Protein AF-V6KEQ9-F1 (afdb_monomer)

Mean predicted aligned error: 14.23 Å

Radius of gyration: 21.82 Å; Cα contacts (8 Å, |Δi|>4): 30; chains: 1; bounding box: 48×52×44 Å

Solvent-accessible surface area (backbone atoms only — not comparable to full-atom values): 6291 Å² total; per-residue (Å²): 96,85,84,53,58,82,88,54,52,83,81,55,87,80,88,76,88,72,80,71,93,66,64,77,81,72,60,61,69,89,78,45,57,76,92,44,45,66,60,50,51,52,57,58,35,89,82,17,67,66,45,59,62,57,65,66,74,69,64,78,86,73,57,66,73,40,69,69,51,34,54,53,50,28,62,75,70,70,54,81,75,74,75,87,75,82,84,79,75,80,83,134

Secondary structure (DSSP, 8-state):
-TT--GGGGGGS-----PPPSS-GGGS-GGGS-HHHHHHHHHHH-TT-HHHHHHGGG--TT--TTSHHHHHHHHHHHT----S-----PPP-

Organism: NCBI:txid1352936

pLDDT: mean 71.85, std 12.79, range [40.84, 94.31]

Structure (mmCIF, N/CA/C/O backbone):
data_AF-V6KEQ9-F1
#
_entry.id   AF-V6KEQ9-F1
#
loop_
_atom_site.group_PDB
_atom_site.id
_atom_site.type_symbol
_atom_site.label_atom_id
_atom_site.label_alt_id
_atom_site.label_comp_id
_atom_site.label_asym_id
_atom_site.label_entity_id
_atom_site.label_seq_id
_atom_site.pdbx_PDB_ins_code
_atom_site.Cartn_x
_atom_site.Cartn_y
_atom_site.Cartn_z
_atom_site.occupancy
_atom_site.B_iso_or_equiv
_atom_site.auth_seq_id
_atom_site.auth_comp_id
_atom_site.auth_asym_id
_atom_site.auth_atom_id
_atom_site.pdbx_PDB_model_num
ATOM 1 N N . MET A 1 1 ? 13.138 -7.895 -16.146 1.00 61.12 1 MET A N 1
ATOM 2 C CA . MET A 1 1 ? 13.398 -9.139 -15.370 1.00 61.12 1 MET A CA 1
ATOM 3 C C . MET A 1 1 ? 14.901 -9.333 -15.283 1.00 61.12 1 MET A C 1
ATOM 5 O O . MET A 1 1 ? 15.528 -9.490 -16.323 1.00 61.12 1 MET A O 1
ATOM 9 N N . ILE A 1 2 ? 15.444 -9.254 -14.068 1.00 61.88 2 ILE A N 1
ATOM 10 C CA . ILE A 1 2 ? 16.884 -9.130 -13.779 1.00 61.88 2 ILE A CA 1
ATOM 11 C C . ILE A 1 2 ? 17.669 -10.264 -14.449 1.00 61.88 2 ILE A C 1
ATOM 13 O O . ILE A 1 2 ? 17.369 -11.435 -14.210 1.00 61.88 2 ILE A O 1
ATOM 17 N N . GLY A 1 3 ? 18.608 -9.886 -15.318 1.00 64.44 3 GLY A N 1
ATOM 18 C CA . GLY A 1 3 ? 19.567 -10.737 -16.022 1.00 64.44 3 GLY A CA 1
ATOM 19 C C . GLY A 1 3 ? 19.072 -12.003 -16.731 1.00 64.44 3 GLY A C 1
ATOM 20 O O . GLY A 1 3 ? 19.862 -12.920 -16.946 1.00 64.44 3 GLY A O 1
ATOM 21 N N . LEU A 1 4 ? 17.796 -12.075 -17.131 1.00 71.12 4 LEU A N 1
ATOM 22 C CA . LEU A 1 4 ? 17.317 -13.134 -18.028 1.00 71.12 4 LEU A CA 1
ATOM 23 C C . LEU A 1 4 ? 17.384 -12.703 -19.504 1.00 71.12 4 LEU A C 1
ATOM 25 O O . LEU A 1 4 ? 16.964 -11.579 -19.828 1.00 71.12 4 LEU A O 1
ATOM 29 N N . PRO A 1 5 ? 17.806 -13.612 -20.410 1.00 77.75 5 PRO A N 1
ATOM 30 C CA . PRO A 1 5 ? 17.637 -13.449 -21.850 1.00 77.75 5 PRO A CA 1
ATOM 31 C C . PRO A 1 5 ? 16.187 -13.117 -22.215 1.00 77.75 5 PRO A C 1
ATOM 33 O O . PRO A 1 5 ? 15.247 -13.547 -21.543 1.00 77.75 5 PRO A O 1
ATOM 36 N N . ALA A 1 6 ? 15.991 -12.322 -23.271 1.00 77.06 6 ALA A N 1
ATOM 37 C CA . ALA A 1 6 ? 14.675 -11.797 -23.645 1.00 77.06 6 ALA A CA 1
ATOM 38 C C . ALA A 1 6 ? 13.630 -12.901 -23.892 1.00 77.06 6 ALA A C 1
ATOM 40 O O . ALA A 1 6 ? 12.464 -12.726 -23.549 1.00 77.06 6 ALA A O 1
ATOM 41 N N . ASP A 1 7 ? 14.061 -14.037 -24.431 1.00 81.19 7 ASP A N 1
ATOM 42 C CA . ASP A 1 7 ? 13.272 -15.237 -24.715 1.00 81.19 7 ASP A CA 1
ATOM 43 C C . ASP A 1 7 ? 12.927 -16.066 -23.467 1.00 81.19 7 ASP A C 1
ATOM 45 O O . ASP A 1 7 ? 11.999 -16.873 -23.493 1.00 81.19 7 ASP A O 1
ATOM 49 N N . GLU A 1 8 ? 13.609 -15.834 -22.347 1.00 80.44 8 GLU A N 1
ATOM 50 C CA . GLU A 1 8 ? 13.328 -16.502 -21.074 1.00 80.44 8 GLU A CA 1
ATOM 51 C C . GLU A 1 8 ? 12.429 -15.682 -20.141 1.00 80.44 8 GLU A C 1
ATOM 53 O O . GLU A 1 8 ? 11.955 -16.194 -19.122 1.00 80.44 8 GLU A O 1
ATOM 58 N N . ARG A 1 9 ? 12.136 -14.423 -20.492 1.00 75.50 9 ARG A N 1
ATOM 59 C CA . ARG A 1 9 ? 11.334 -13.505 -19.665 1.00 75.50 9 ARG A CA 1
ATOM 60 C C . ARG A 1 9 ? 9.887 -13.958 -19.462 1.00 75.50 9 ARG A C 1
ATOM 62 O O . ARG A 1 9 ? 9.290 -13.595 -18.456 1.00 75.50 9 ARG A O 1
ATOM 69 N N . ASP A 1 10 ? 9.337 -14.786 -20.346 1.00 78.81 10 ASP A N 1
ATOM 70 C CA . ASP A 1 10 ? 7.973 -15.317 -20.199 1.00 78.81 10 ASP A CA 1
ATOM 71 C C . ASP A 1 10 ? 7.868 -16.424 -19.132 1.00 78.81 10 ASP A C 1
ATOM 73 O O . ASP A 1 10 ? 6.773 -16.795 -18.710 1.00 78.81 10 ASP A O 1
ATOM 77 N N . ARG A 1 11 ? 9.002 -16.961 -18.654 1.00 79.94 11 ARG A N 1
ATOM 78 C CA . ARG A 1 11 ? 9.042 -18.044 -17.652 1.00 79.94 11 ARG A CA 1
ATOM 79 C C . ARG A 1 11 ? 8.778 -17.562 -16.222 1.00 79.94 11 ARG A C 1
ATOM 81 O O . ARG A 1 11 ? 8.740 -18.374 -15.299 1.00 79.94 11 ARG A O 1
ATOM 88 N 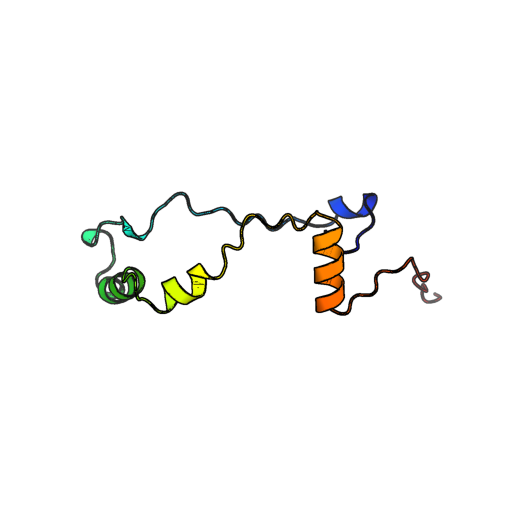N . VAL A 1 12 ? 8.644 -16.256 -16.024 1.00 72.69 12 VAL A N 1
ATOM 89 C CA . VAL A 1 12 ? 8.695 -15.595 -14.721 1.00 72.69 12 VAL A CA 1
ATOM 90 C C . VAL A 1 12 ? 7.533 -14.620 -14.578 1.00 72.69 12 VAL A C 1
ATOM 92 O O . VAL A 1 12 ? 7.288 -13.761 -15.421 1.00 72.69 12 VAL A O 1
ATOM 95 N N . SER A 1 13 ? 6.783 -14.767 -13.490 1.00 72.75 13 SER A N 1
ATOM 96 C CA . SER A 1 13 ? 5.628 -13.915 -13.217 1.00 72.75 13 SER A CA 1
ATOM 97 C C . SER A 1 13 ? 6.069 -12.574 -12.641 1.00 72.75 13 SER A C 1
ATOM 99 O O . SER A 1 13 ? 6.830 -12.517 -11.675 1.00 72.75 13 SER A O 1
ATOM 101 N N . ARG A 1 14 ? 5.532 -11.483 -13.190 1.00 71.31 14 ARG A N 1
ATOM 102 C CA . ARG A 1 14 ? 5.760 -10.129 -12.677 1.00 71.31 14 ARG A CA 1
ATOM 103 C C . ARG A 1 14 ? 4.938 -9.881 -11.412 1.00 71.31 14 ARG A C 1
ATOM 105 O O . ARG A 1 14 ? 3.717 -10.031 -11.428 1.00 71.31 14 ARG A O 1
ATOM 112 N N . MET A 1 15 ? 5.588 -9.414 -10.348 1.00 66.44 15 MET A N 1
ATOM 113 C CA . MET A 1 15 ? 4.887 -8.869 -9.186 1.00 66.44 15 MET A CA 1
ATOM 114 C C . MET A 1 15 ? 4.360 -7.472 -9.536 1.00 66.44 15 MET A C 1
ATOM 116 O O . MET A 1 15 ? 5.134 -6.534 -9.705 1.00 66.44 15 MET A O 1
ATOM 120 N N . VAL A 1 16 ? 3.042 -7.340 -9.685 1.00 68.12 16 VAL A N 1
ATOM 121 C CA . VAL A 1 16 ? 2.378 -6.051 -9.922 1.00 68.12 16 VAL A CA 1
ATOM 122 C C . VAL A 1 16 ? 1.839 -5.549 -8.590 1.00 68.12 16 VAL A C 1
ATOM 124 O O . VAL A 1 16 ? 0.900 -6.126 -8.045 1.00 68.12 16 VAL A O 1
ATOM 127 N N . TYR A 1 17 ? 2.432 -4.480 -8.060 1.00 60.16 17 TYR A N 1
ATOM 128 C CA . TYR A 1 17 ? 1.920 -3.819 -6.863 1.00 60.16 17 TYR A CA 1
ATOM 129 C C . TYR A 1 17 ? 0.757 -2.910 -7.272 1.00 60.16 17 TYR A C 1
ATOM 131 O O . TYR A 1 17 ? 0.964 -1.827 -7.817 1.00 60.16 17 TYR A O 1
ATOM 139 N N . GLN A 1 18 ? -0.480 -3.368 -7.078 1.00 59.84 18 GLN A N 1
ATOM 140 C CA . GLN A 1 18 ? -1.641 -2.505 -7.267 1.00 59.84 18 GLN A CA 1
ATOM 141 C C . GLN A 1 18 ? -1.899 -1.721 -5.989 1.00 59.84 18 GLN A C 1
ATOM 143 O O . GLN A 1 18 ? -2.000 -2.293 -4.901 1.00 59.84 18 GLN A O 1
ATOM 148 N N . ARG A 1 19 ? -2.015 -0.398 -6.126 1.00 61.84 19 ARG A N 1
ATOM 149 C CA . ARG A 1 19 ? -2.532 0.431 -5.043 1.00 61.84 19 ARG A CA 1
ATOM 150 C C . ARG A 1 19 ? -3.961 -0.040 -4.746 1.00 61.84 19 ARG A C 1
ATOM 152 O O . ARG A 1 19 ? -4.738 -0.158 -5.691 1.00 61.84 19 ARG A O 1
ATOM 159 N N . PRO A 1 20 ? -4.316 -0.318 -3.481 1.00 63.50 20 PRO A N 1
ATOM 160 C CA . PRO A 1 20 ? -5.694 -0.632 -3.139 1.00 63.50 20 PRO A CA 1
ATOM 161 C C . PRO A 1 20 ? -6.606 0.516 -3.584 1.00 63.50 20 PRO A C 1
ATOM 163 O O . PRO A 1 20 ? -6.340 1.668 -3.243 1.00 63.50 20 PRO A O 1
ATOM 166 N N . ASP A 1 21 ? -7.687 0.202 -4.301 1.00 69.75 21 ASP A N 1
ATOM 167 C CA . ASP A 1 21 ? -8.714 1.192 -4.677 1.00 69.75 21 ASP A CA 1
ATOM 168 C C . ASP A 1 21 ? -9.428 1.784 -3.451 1.00 69.75 21 ASP A C 1
ATOM 170 O O . ASP A 1 21 ? -10.067 2.833 -3.522 1.00 69.75 21 ASP A O 1
ATOM 174 N N . VAL A 1 22 ? -9.336 1.096 -2.311 1.00 67.31 22 VAL A N 1
ATOM 175 C CA . VAL A 1 22 ? -9.978 1.485 -1.060 1.00 67.31 22 VAL A CA 1
ATOM 176 C C . VAL A 1 22 ? -9.007 2.285 -0.203 1.00 67.31 22 V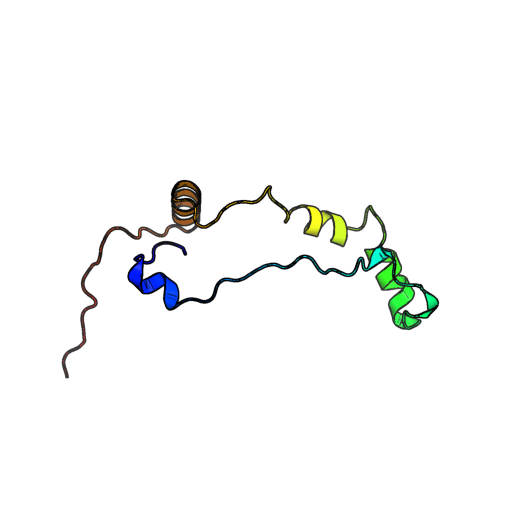AL A C 1
ATOM 178 O O . VAL A 1 22 ? -7.990 1.766 0.262 1.00 67.31 22 VAL A O 1
ATOM 181 N N . ASP A 1 23 ? -9.375 3.531 0.085 1.00 73.69 23 ASP A N 1
ATOM 182 C CA . ASP A 1 23 ? -8.735 4.313 1.134 1.00 73.69 23 ASP A CA 1
ATOM 183 C C . ASP A 1 23 ? -9.211 3.823 2.511 1.00 73.69 23 ASP A C 1
ATOM 185 O O . ASP A 1 23 ? -10.309 4.119 2.985 1.00 73.69 23 ASP A O 1
ATOM 189 N N . LEU A 1 24 ? -8.368 3.041 3.185 1.00 70.19 24 LEU A N 1
ATOM 190 C CA . LEU A 1 24 ? -8.681 2.490 4.505 1.00 70.19 24 LEU A CA 1
ATOM 191 C C . LEU A 1 24 ? -8.810 3.573 5.593 1.00 70.19 24 LEU A C 1
ATOM 193 O O . LEU A 1 24 ? -9.357 3.308 6.673 1.00 70.19 24 LEU A O 1
ATOM 197 N N . THR A 1 25 ? -8.369 4.806 5.322 1.00 73.12 25 THR A N 1
ATOM 198 C CA . THR A 1 25 ? -8.570 5.941 6.231 1.00 73.12 25 THR A CA 1
ATOM 199 C C . THR A 1 25 ? -10.019 6.435 6.241 1.00 73.12 25 THR A C 1
ATOM 201 O O . THR A 1 25 ? -10.446 7.011 7.240 1.00 73.12 25 THR A O 1
ATOM 204 N N . THR A 1 26 ? -10.819 6.121 5.213 1.00 80.94 26 THR A N 1
ATOM 205 C CA . THR A 1 26 ? -12.210 6.593 5.088 1.00 80.94 26 THR A CA 1
ATOM 206 C C . THR A 1 26 ? -13.259 5.600 5.594 1.00 80.94 26 THR A C 1
ATOM 208 O O . THR A 1 26 ? -14.452 5.896 5.554 1.00 80.94 26 THR A O 1
ATOM 211 N N . VAL A 1 27 ? -12.858 4.411 6.063 1.00 83.25 27 VAL A N 1
ATOM 212 C CA . VAL A 1 27 ? -13.805 3.393 6.558 1.00 83.25 27 VAL A CA 1
ATOM 213 C C . VAL A 1 27 ? -14.516 3.894 7.836 1.00 83.25 27 VAL A C 1
ATOM 215 O O . VAL A 1 27 ? -13.828 4.276 8.792 1.00 83.25 27 VAL A O 1
ATOM 218 N N . PRO A 1 28 ? -15.863 3.884 7.910 1.00 87.38 28 PRO A N 1
ATOM 219 C CA . PRO A 1 28 ? -16.593 4.319 9.102 1.00 87.38 28 PRO A CA 1
ATOM 220 C C . PRO A 1 28 ? -16.219 3.499 10.338 1.00 87.38 28 PRO A C 1
ATOM 222 O O . PRO A 1 28 ? -16.181 2.270 10.273 1.00 87.38 28 PRO A O 1
ATOM 225 N N . VAL A 1 29 ? -16.002 4.159 11.479 1.00 85.69 29 VAL A N 1
ATOM 226 C CA . VAL A 1 29 ? -15.578 3.479 12.719 1.00 85.69 29 VAL A CA 1
ATOM 227 C C . VAL A 1 29 ? -16.589 2.432 13.197 1.00 85.69 29 VAL A C 1
ATOM 229 O O . VAL A 1 29 ? -16.194 1.390 13.709 1.00 85.69 29 VAL A O 1
ATOM 232 N N . GLU A 1 30 ? -17.874 2.629 12.896 1.00 88.75 30 GLU A N 1
ATOM 233 C CA . GLU A 1 30 ? -18.941 1.702 13.303 1.00 88.75 30 GLU A CA 1
ATOM 234 C C . GLU A 1 30 ? -18.929 0.379 12.541 1.00 88.75 30 GLU A C 1
ATOM 236 O O . GLU A 1 30 ? -19.533 -0.598 12.978 1.00 88.75 30 GLU A O 1
ATOM 241 N N . THR A 1 31 ? -18.223 0.332 11.410 1.00 90.88 31 THR A N 1
ATOM 242 C CA . THR A 1 31 ? -17.995 -0.910 10.660 1.00 90.88 31 THR A CA 1
ATOM 243 C C . THR A 1 31 ? -16.767 -1.677 11.150 1.00 90.88 31 THR A C 1
ATOM 245 O O . THR A 1 31 ? -16.545 -2.808 10.723 1.00 90.88 31 THR A O 1
ATOM 248 N N . ILE A 1 32 ? -15.981 -1.086 12.057 1.00 89.44 32 ILE A N 1
ATOM 249 C CA . ILE A 1 32 ? -14.787 -1.695 12.639 1.00 89.44 32 ILE A CA 1
ATOM 250 C C . ILE A 1 32 ? -15.190 -2.424 13.934 1.00 89.44 32 ILE A C 1
ATOM 252 O O . ILE A 1 32 ? -15.800 -1.796 14.811 1.00 89.44 32 ILE A O 1
ATOM 256 N N . PRO A 1 33 ? -14.836 -3.718 14.085 1.00 94.00 33 PRO A N 1
ATOM 257 C CA . PRO A 1 33 ? -14.996 -4.446 15.345 1.00 94.00 33 PRO A CA 1
ATOM 258 C C . PRO A 1 33 ? -14.384 -3.671 16.516 1.00 94.00 33 PRO A C 1
ATOM 260 O O . PRO A 1 33 ? -13.305 -3.098 16.362 1.00 94.00 33 PRO A O 1
ATOM 263 N N . GLU A 1 34 ? -15.062 -3.637 17.667 1.00 92.69 34 GLU A N 1
ATOM 264 C CA . GLU A 1 34 ? -14.660 -2.837 18.839 1.00 92.69 34 GLU A CA 1
ATOM 265 C C . GLU A 1 34 ? -13.193 -3.072 19.211 1.00 92.69 34 GLU A C 1
ATOM 267 O O . GLU A 1 34 ? -12.422 -2.129 19.371 1.00 92.69 34 GLU A O 1
ATOM 272 N N . GLU A 1 35 ? -12.787 -4.339 19.240 1.00 94.31 35 GLU A N 1
ATOM 273 C CA . GLU A 1 35 ? -11.442 -4.786 19.587 1.00 94.31 35 GLU A CA 1
ATOM 274 C C . GLU A 1 35 ? -10.344 -4.266 18.643 1.00 94.31 35 GLU A C 1
ATOM 276 O O . GLU A 1 35 ? -9.170 -4.257 19.009 1.00 94.31 35 GLU A O 1
ATOM 281 N N . LEU A 1 36 ? -10.704 -3.812 17.438 1.00 91.25 36 LEU A N 1
ATOM 282 C CA . LEU A 1 36 ? -9.768 -3.283 16.446 1.00 91.25 36 LEU A CA 1
ATOM 283 C C . LEU A 1 36 ? -9.771 -1.752 16.368 1.00 91.25 36 LEU A C 1
ATOM 285 O O . LEU A 1 36 ? -8.905 -1.189 15.699 1.00 91.25 36 LEU A O 1
ATOM 289 N N . ARG A 1 37 ? -10.706 -1.050 17.019 1.00 90.25 37 ARG A N 1
ATOM 290 C CA . ARG A 1 37 ? -10.870 0.405 16.837 1.00 90.25 37 ARG A CA 1
ATOM 291 C C . ARG A 1 37 ? -9.651 1.201 17.279 1.00 90.25 37 ARG A C 1
ATOM 293 O O . ARG A 1 37 ? -9.227 2.097 16.552 1.00 90.25 37 ARG A O 1
ATOM 300 N N . GLU A 1 38 ? -9.055 0.848 18.415 1.00 89.38 38 GLU A N 1
ATOM 301 C CA . GLU A 1 38 ? -7.830 1.499 18.897 1.00 89.38 38 GLU A CA 1
ATOM 302 C C . GLU A 1 38 ? -6.644 1.249 17.956 1.00 89.38 38 GLU A C 1
ATOM 304 O O . GLU A 1 38 ? -5.896 2.174 17.634 1.00 89.38 38 GLU A O 1
ATOM 309 N N . LEU A 1 39 ? -6.505 0.020 17.446 1.00 87.62 39 LEU A N 1
ATOM 310 C CA . LEU A 1 39 ? -5.448 -0.334 16.497 1.00 87.62 39 LEU A CA 1
ATOM 311 C C . LEU A 1 39 ? -5.600 0.435 15.178 1.00 87.62 39 LEU A C 1
ATOM 313 O O . LEU A 1 39 ? -4.633 1.004 14.671 1.00 87.62 39 LEU A O 1
ATOM 317 N N . VAL A 1 40 ? -6.819 0.497 14.636 1.00 87.06 40 VAL A N 1
ATOM 318 C CA . VAL A 1 40 ? -7.094 1.241 13.402 1.00 87.06 40 VAL A CA 1
ATOM 319 C C . VAL A 1 40 ? -6.902 2.745 13.611 1.00 87.06 40 VAL A C 1
ATOM 321 O O . VAL A 1 40 ? -6.367 3.411 12.727 1.00 87.06 40 VAL A O 1
ATOM 324 N N . ALA A 1 41 ? -7.263 3.290 14.776 1.00 87.75 41 ALA A N 1
ATOM 325 C CA . ALA A 1 41 ? -6.980 4.684 15.112 1.00 87.75 41 ALA A CA 1
ATOM 326 C C . ALA A 1 41 ? -5.467 4.975 15.110 1.00 87.75 41 ALA A C 1
ATOM 328 O O . ALA A 1 41 ? -5.037 5.959 14.509 1.00 87.75 41 ALA A O 1
ATOM 329 N N . ALA A 1 42 ? -4.650 4.085 15.686 1.00 87.19 42 ALA A N 1
ATOM 330 C CA . ALA A 1 42 ? -3.190 4.210 15.683 1.00 87.19 42 ALA A CA 1
ATOM 331 C C . ALA A 1 42 ? -2.570 4.104 14.275 1.00 87.19 42 ALA A C 1
ATOM 333 O O . ALA A 1 42 ? -1.547 4.730 13.989 1.00 87.19 42 ALA A O 1
ATOM 334 N N . TRP A 1 43 ? -3.174 3.328 13.372 1.00 81.75 43 TRP A N 1
ATOM 335 C CA . TRP A 1 43 ? -2.754 3.266 11.967 1.00 81.75 43 TRP A CA 1
ATOM 336 C C . TRP A 1 43 ? -3.192 4.483 11.152 1.00 81.75 43 TRP A C 1
ATOM 338 O O . TRP A 1 43 ? -2.484 4.882 10.233 1.00 81.75 43 TRP A O 1
ATOM 348 N N . ARG A 1 44 ? -4.325 5.106 11.487 1.00 83.56 44 ARG A N 1
ATOM 349 C CA . ARG A 1 44 ? -4.818 6.316 10.807 1.00 83.56 44 ARG A CA 1
ATOM 350 C C . ARG A 1 44 ? -4.084 7.592 11.197 1.00 83.56 44 ARG A C 1
ATOM 352 O O . ARG A 1 44 ? -4.198 8.576 10.474 1.00 83.56 44 ARG A O 1
ATOM 359 N N . ASP A 1 45 ? -3.353 7.595 12.310 1.00 84.88 45 ASP A N 1
ATOM 360 C CA . ASP A 1 45 ? -2.559 8.752 12.720 1.00 84.88 45 ASP A CA 1
ATOM 361 C C . ASP A 1 45 ? -1.547 9.123 11.611 1.00 84.88 45 ASP A C 1
ATOM 363 O O . ASP A 1 45 ? -0.714 8.291 11.230 1.00 84.88 45 ASP A O 1
ATOM 367 N N . PRO A 1 46 ? -1.563 10.360 11.085 1.00 78.12 46 PRO A N 1
ATOM 368 C CA . PRO A 1 46 ? -0.582 10.816 10.098 1.00 78.12 46 PRO A CA 1
ATOM 369 C C . PRO A 1 46 ? 0.881 10.683 10.559 1.00 78.12 46 PRO A C 1
ATOM 371 O O . PRO A 1 46 ? 1.780 10.535 9.736 1.00 78.12 46 PRO A O 1
ATOM 374 N N . ASN A 1 47 ? 1.131 10.696 11.870 1.00 82.44 47 ASN A N 1
ATOM 375 C CA . ASN A 1 47 ? 2.446 10.512 12.485 1.00 82.44 47 ASN A CA 1
ATOM 376 C C . ASN A 1 47 ? 2.745 9.051 12.858 1.00 82.44 47 ASN A C 1
ATOM 378 O O . ASN A 1 47 ? 3.801 8.767 13.438 1.00 82.44 47 ASN A O 1
ATOM 382 N N . SER A 1 48 ? 1.844 8.118 12.533 1.00 81.44 48 SER A N 1
ATOM 383 C CA . SER A 1 48 ? 2.014 6.693 12.804 1.00 81.44 48 SER A CA 1
ATOM 384 C C . SER A 1 48 ? 3.355 6.187 12.271 1.00 81.44 48 SER A C 1
ATOM 386 O O . SER A 1 48 ? 3.765 6.490 11.146 1.00 81.44 48 SER A O 1
ATOM 388 N N . PHE A 1 49 ? 4.055 5.382 13.075 1.00 75.50 49 PHE A N 1
ATOM 389 C CA . PHE A 1 49 ? 5.267 4.696 12.620 1.00 75.50 49 PHE A CA 1
ATOM 390 C C . PHE A 1 49 ? 4.989 3.813 11.402 1.00 75.50 49 PHE A C 1
ATOM 392 O O . PHE A 1 49 ? 5.826 3.764 10.507 1.00 75.50 49 PHE A O 1
ATOM 399 N N . SER A 1 50 ? 3.810 3.188 11.332 1.00 72.62 50 SER A N 1
ATOM 400 C CA . SER A 1 50 ? 3.386 2.393 10.180 1.00 72.62 50 SER A CA 1
ATOM 401 C C . SER A 1 50 ? 3.315 3.2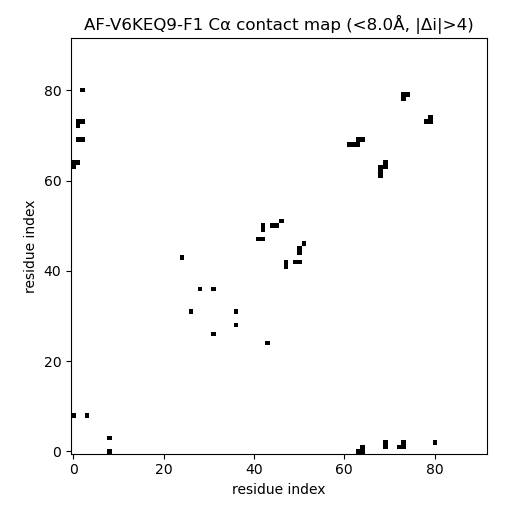47 8.912 1.00 72.62 50 SER A C 1
ATOM 403 O O . SER A 1 50 ? 3.945 2.904 7.916 1.00 72.62 50 SER A O 1
ATOM 405 N N . ASN A 1 51 ? 2.649 4.405 8.965 1.00 71.88 51 ASN A N 1
ATOM 406 C CA . ASN A 1 51 ? 2.542 5.305 7.811 1.00 71.88 51 ASN A CA 1
ATOM 407 C C . ASN A 1 51 ? 3.907 5.843 7.378 1.00 71.88 51 ASN A C 1
ATOM 409 O O . ASN A 1 51 ? 4.200 5.870 6.189 1.00 71.88 51 ASN A O 1
ATOM 413 N N . ARG A 1 52 ? 4.781 6.203 8.325 1.00 70.94 52 ARG A N 1
ATOM 414 C CA . ARG A 1 52 ? 6.140 6.666 8.002 1.00 70.94 52 ARG A CA 1
ATOM 415 C C . ARG A 1 52 ? 7.025 5.567 7.418 1.00 70.94 52 ARG A C 1
ATOM 417 O O . A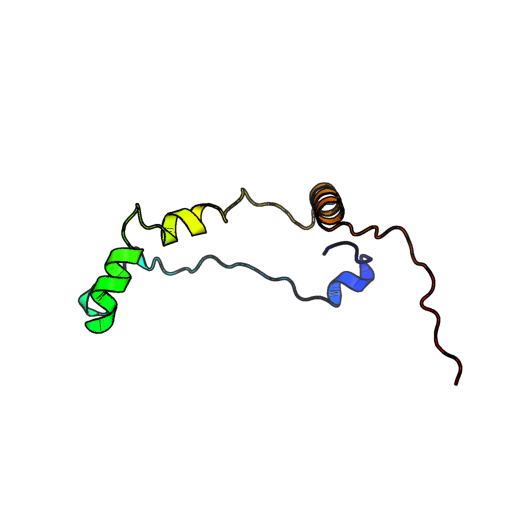RG A 1 52 ? 7.814 5.861 6.530 1.00 70.94 52 ARG A O 1
ATOM 424 N N . ALA A 1 53 ? 6.899 4.327 7.887 1.00 70.06 53 ALA A N 1
ATOM 425 C CA . ALA A 1 53 ? 7.654 3.198 7.349 1.00 70.06 53 ALA A CA 1
ATOM 426 C C . ALA A 1 53 ? 7.229 2.862 5.910 1.00 70.06 53 ALA A C 1
ATOM 428 O O . ALA A 1 53 ? 8.084 2.630 5.061 1.00 70.06 53 ALA A O 1
ATOM 429 N N . TYR A 1 54 ? 5.925 2.886 5.621 1.00 64.81 54 TYR A N 1
ATOM 430 C CA . TYR A 1 54 ? 5.397 2.576 4.287 1.00 64.81 54 TYR A CA 1
ATOM 431 C C . TYR A 1 54 ? 5.382 3.774 3.323 1.00 64.81 54 TYR A C 1
ATOM 433 O O . TYR A 1 54 ? 5.352 3.577 2.114 1.00 64.81 54 TYR A O 1
ATOM 441 N N . ALA A 1 55 ? 5.481 5.018 3.803 1.00 62.84 55 ALA A N 1
ATOM 442 C CA . ALA A 1 55 ? 5.662 6.190 2.936 1.00 62.84 55 ALA A CA 1
ATOM 443 C C . ALA A 1 55 ? 7.017 6.192 2.200 1.00 62.84 55 ALA A C 1
ATOM 445 O O . ALA A 1 55 ? 7.187 6.912 1.222 1.00 62.84 55 ALA A O 1
ATOM 446 N N . VAL A 1 56 ? 7.981 5.386 2.656 1.00 57.97 56 VAL A N 1
ATOM 447 C CA . VAL A 1 56 ? 9.311 5.251 2.040 1.00 57.97 56 VAL A CA 1
ATOM 448 C C . VAL A 1 56 ? 9.282 4.348 0.797 1.00 57.97 56 VAL A C 1
ATOM 450 O O . VAL A 1 56 ? 10.201 4.402 -0.015 1.00 57.97 56 VAL A O 1
ATOM 453 N N . THR A 1 57 ? 8.237 3.534 0.607 1.00 55.56 57 THR A N 1
ATOM 454 C CA . THR A 1 57 ? 8.203 2.491 -0.434 1.00 55.56 57 THR A CA 1
ATOM 455 C C . THR A 1 57 ? 7.523 2.903 -1.740 1.00 55.56 57 THR A C 1
ATOM 457 O O . THR A 1 57 ? 7.279 2.034 -2.571 1.00 55.56 57 THR A O 1
ATOM 460 N N . ASP A 1 58 ? 7.229 4.190 -1.945 1.00 59.69 58 ASP A N 1
ATOM 461 C CA . ASP A 1 58 ? 6.776 4.727 -3.241 1.00 59.69 58 ASP A CA 1
ATOM 462 C C . ASP A 1 58 ? 7.891 5.570 -3.890 1.00 59.69 58 ASP A C 1
ATOM 464 O O . ASP A 1 58 ? 7.784 6.798 -3.971 1.00 59.69 58 ASP A O 1
ATOM 468 N N . PRO A 1 59 ? 9.034 4.964 -4.276 1.00 57.12 59 PRO A N 1
ATOM 469 C CA . PRO A 1 59 ? 9.990 5.670 -5.109 1.00 57.12 59 PRO A CA 1
ATOM 470 C C . PRO A 1 59 ? 9.311 5.997 -6.443 1.00 57.12 59 PRO A C 1
ATOM 472 O O . PRO A 1 59 ? 8.590 5.166 -6.996 1.00 57.12 59 PRO A O 1
ATOM 475 N N . ALA A 1 60 ? 9.536 7.214 -6.949 1.00 61.84 60 ALA A N 1
ATOM 476 C CA . ALA A 1 60 ? 9.007 7.675 -8.231 1.00 61.84 60 ALA A CA 1
ATOM 477 C C . ALA A 1 60 ? 9.163 6.578 -9.289 1.00 61.84 60 ALA A C 1
ATOM 479 O O . ALA A 1 60 ? 10.298 6.198 -9.542 1.00 61.84 60 ALA A O 1
ATOM 480 N N . GLN A 1 61 ? 8.034 6.076 -9.818 1.00 68.38 61 GLN A N 1
ATOM 481 C CA . GLN A 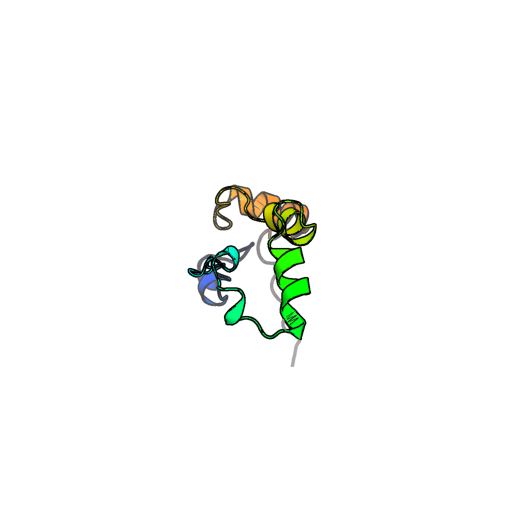1 61 ? 7.891 5.014 -10.831 1.00 68.38 61 GLN A CA 1
ATOM 482 C C . GLN A 1 61 ? 9.228 4.500 -11.388 1.00 68.38 61 GLN A C 1
ATOM 484 O O . GLN A 1 61 ? 9.618 4.856 -12.497 1.00 68.38 61 GLN A O 1
ATOM 489 N N . ILE A 1 62 ? 9.947 3.694 -10.603 1.00 69.06 62 ILE A N 1
ATOM 490 C CA . ILE A 1 62 ? 11.189 3.091 -11.076 1.00 69.06 62 ILE A CA 1
ATOM 491 C C . ILE A 1 62 ? 10.772 2.011 -12.065 1.00 69.06 62 ILE A C 1
ATOM 493 O O . ILE A 1 62 ? 10.103 1.043 -11.690 1.00 69.06 62 ILE A O 1
ATOM 497 N N . ASP A 1 63 ? 11.138 2.190 -13.329 1.00 73.50 63 ASP A N 1
ATOM 498 C CA . ASP A 1 63 ? 10.973 1.147 -14.327 1.00 73.50 63 ASP A CA 1
ATOM 499 C C . ASP A 1 63 ? 12.081 0.102 -14.140 1.00 73.50 63 ASP A C 1
ATOM 501 O O . ASP A 1 63 ? 13.201 0.249 -14.616 1.00 73.50 63 ASP A O 1
ATOM 505 N N . PHE A 1 64 ? 11.772 -0.977 -13.420 1.00 75.38 64 PHE A N 1
ATOM 506 C CA . PHE A 1 64 ? 12.706 -2.087 -13.198 1.00 75.38 64 PHE A CA 1
ATOM 507 C C . PHE A 1 64 ? 13.027 -2.890 -14.473 1.00 75.38 64 PHE A C 1
ATOM 509 O O . PHE A 1 64 ? 13.844 -3.818 -14.430 1.00 75.38 64 PHE A O 1
ATOM 516 N N . ASP A 1 65 ? 12.386 -2.582 -15.603 1.00 73.88 65 ASP A N 1
ATOM 517 C CA . ASP A 1 65 ? 12.751 -3.123 -16.909 1.00 73.88 65 ASP A CA 1
ATOM 518 C C . ASP A 1 65 ? 13.752 -2.238 -17.672 1.00 73.88 65 ASP A C 1
ATOM 520 O O . ASP A 1 65 ? 14.313 -2.704 -18.669 1.00 73.88 65 ASP A O 1
ATOM 524 N N . GLU A 1 66 ? 14.053 -1.031 -17.177 1.00 81.19 66 GLU A N 1
ATOM 525 C CA . GLU A 1 66 ? 15.085 -0.162 -17.738 1.00 81.19 66 GLU A CA 1
ATOM 526 C C . GLU A 1 66 ? 16.487 -0.783 -17.554 1.00 81.19 66 GLU A C 1
ATOM 528 O O . GLU A 1 66 ? 16.837 -1.210 -16.448 1.00 81.19 66 GLU A O 1
ATOM 533 N N . PRO A 1 67 ? 17.321 -0.840 -18.612 1.00 78.38 67 PRO A N 1
ATOM 534 C CA . PRO A 1 67 ? 18.647 -1.453 -18.539 1.00 78.38 67 PRO A CA 1
ATOM 535 C C . PRO A 1 67 ? 19.563 -0.846 -17.470 1.00 78.38 67 PRO A C 1
ATOM 537 O O . PRO A 1 67 ? 20.309 -1.578 -16.826 1.00 78.38 67 PRO A O 1
ATOM 540 N N . GLU A 1 68 ? 19.496 0.471 -17.260 1.00 79.19 68 GLU A N 1
ATOM 541 C CA . GLU A 1 68 ? 20.316 1.160 -16.255 1.00 79.19 68 GLU A CA 1
ATOM 542 C C . GLU A 1 68 ? 19.899 0.770 -14.828 1.00 79.19 68 GLU A C 1
ATOM 544 O O . GLU A 1 68 ? 20.749 0.445 -14.002 1.00 79.19 68 GLU A O 1
ATOM 549 N N . VAL A 1 69 ? 18.591 0.667 -14.566 1.00 79.88 69 VAL A N 1
ATOM 550 C CA . VAL A 1 69 ? 18.052 0.204 -13.276 1.00 79.88 69 VAL A CA 1
ATOM 551 C C . VAL A 1 69 ? 18.426 -1.256 -13.003 1.00 79.88 69 VAL A C 1
ATOM 553 O O . VAL A 1 69 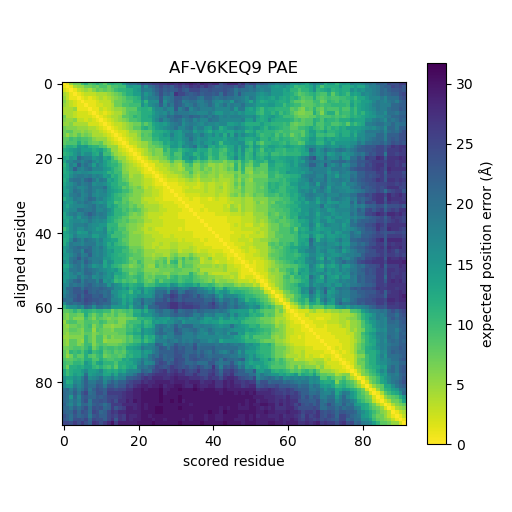? 18.708 -1.623 -11.860 1.00 79.88 69 VAL A O 1
ATOM 556 N N . GLN A 1 70 ? 18.447 -2.105 -14.036 1.00 74.25 70 GLN A N 1
ATOM 557 C CA . GLN A 1 70 ? 18.876 -3.499 -13.890 1.00 74.25 70 GLN A CA 1
ATOM 558 C C . GLN A 1 70 ? 20.365 -3.613 -13.577 1.00 74.25 70 GLN A C 1
ATOM 560 O O . GLN A 1 70 ? 20.710 -4.358 -12.665 1.00 74.25 70 GLN A O 1
ATOM 565 N N . ALA A 1 71 ? 21.221 -2.840 -14.250 1.00 78.88 71 ALA A N 1
ATOM 566 C CA . ALA A 1 71 ? 22.655 -2.823 -13.967 1.00 78.88 71 ALA A CA 1
ATOM 567 C C . ALA A 1 71 ? 22.953 -2.367 -12.525 1.00 78.88 71 ALA A C 1
ATOM 569 O O . ALA A 1 71 ? 23.770 -2.977 -11.831 1.00 78.88 71 ALA A O 1
ATOM 570 N N . ASP A 1 72 ? 22.247 -1.342 -12.043 1.00 78.75 72 ASP A N 1
ATOM 571 C CA . ASP A 1 72 ? 22.369 -0.870 -10.660 1.00 78.75 72 ASP A CA 1
ATOM 572 C C . ASP A 1 72 ? 21.907 -1.931 -9.650 1.00 78.75 72 ASP A C 1
ATOM 574 O O . ASP A 1 72 ? 22.578 -2.181 -8.644 1.00 78.75 72 ASP A O 1
ATOM 578 N N . LEU A 1 73 ? 20.783 -2.601 -9.918 1.00 74.62 73 LEU A N 1
ATOM 579 C CA . LEU A 1 73 ? 20.261 -3.654 -9.050 1.00 74.62 73 LEU A CA 1
ATOM 580 C C . LEU A 1 73 ? 21.170 -4.892 -9.025 1.00 74.62 73 LEU A C 1
ATOM 582 O O . LEU A 1 73 ? 21.401 -5.463 -7.960 1.00 74.62 73 LEU A O 1
ATOM 586 N N . GLU A 1 74 ? 21.720 -5.289 -10.169 1.00 74.75 74 GLU A N 1
ATOM 587 C CA . GLU A 1 74 ? 22.688 -6.385 -10.290 1.00 74.75 74 GLU A CA 1
ATOM 588 C C . GLU A 1 74 ? 23.971 -6.084 -9.512 1.00 74.75 74 GLU A C 1
ATOM 590 O O . GLU A 1 74 ? 24.442 -6.930 -8.748 1.00 74.75 74 GLU A O 1
ATOM 595 N N . SER A 1 75 ? 24.470 -4.849 -9.613 1.00 76.50 75 SER A N 1
ATOM 596 C CA . SER A 1 75 ? 25.619 -4.355 -8.849 1.00 76.50 75 SER A CA 1
ATOM 597 C C . SER A 1 75 ? 25.384 -4.431 -7.335 1.00 76.50 75 SER A C 1
ATOM 599 O O . SER A 1 75 ? 26.227 -4.943 -6.595 1.00 76.50 75 SER A O 1
ATOM 601 N N . VAL A 1 76 ? 24.208 -4.002 -6.860 1.00 76.75 76 VAL A N 1
ATOM 602 C CA . VAL A 1 76 ? 23.832 -4.062 -5.433 1.00 76.75 76 VAL A CA 1
ATOM 603 C C . VAL A 1 76 ? 23.688 -5.502 -4.935 1.00 76.75 76 VAL A C 1
ATOM 605 O O . VAL A 1 76 ? 24.050 -5.801 -3.795 1.00 76.75 76 VAL A O 1
ATOM 608 N N . LEU A 1 77 ? 23.162 -6.398 -5.771 1.00 71.69 77 LEU A N 1
ATOM 609 C CA . LEU A 1 77 ? 22.966 -7.809 -5.437 1.00 71.69 77 LEU A CA 1
ATOM 610 C C . LEU A 1 77 ? 24.225 -8.666 -5.660 1.00 71.69 77 LEU A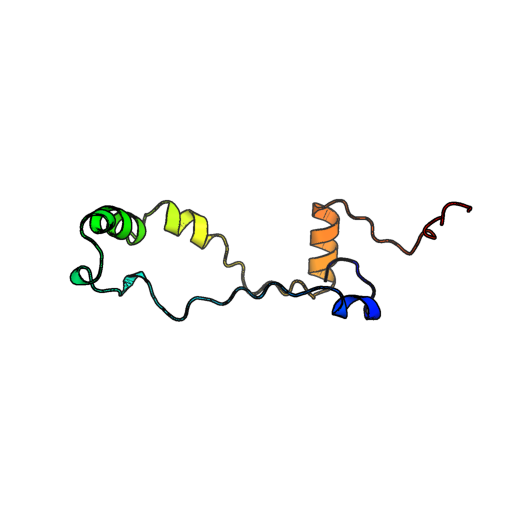 C 1
ATOM 612 O O . LEU A 1 77 ? 24.230 -9.837 -5.280 1.00 71.69 77 LEU A O 1
ATOM 616 N N . GLY A 1 78 ? 25.286 -8.101 -6.244 1.00 65.38 78 GLY A N 1
ATOM 617 C CA . GLY A 1 78 ? 26.517 -8.818 -6.574 1.00 65.38 78 GLY A CA 1
ATOM 618 C C . GLY A 1 78 ? 26.323 -9.908 -7.632 1.00 65.38 78 GLY A C 1
ATOM 619 O O . GLY A 1 78 ? 27.023 -10.920 -7.598 1.00 65.38 78 GLY A O 1
ATOM 620 N N . LEU A 1 79 ? 25.352 -9.738 -8.534 1.00 65.12 79 LEU A N 1
ATOM 621 C CA . LEU A 1 79 ? 25.085 -10.666 -9.631 1.00 65.12 79 LEU A CA 1
ATOM 622 C C . LEU A 1 79 ? 25.889 -10.226 -10.862 1.00 65.12 79 LEU A C 1
ATOM 624 O O . LEU A 1 79 ? 25.621 -9.173 -11.423 1.00 65.12 79 LEU A O 1
ATOM 628 N N . ASP A 1 80 ? 26.862 -11.032 -11.289 1.00 56.69 80 ASP A N 1
ATOM 629 C CA . ASP A 1 80 ? 27.517 -10.879 -12.595 1.00 56.69 80 ASP A CA 1
ATOM 630 C C . ASP A 1 80 ? 26.863 -11.856 -13.576 1.00 56.69 80 ASP A C 1
ATOM 632 O O . ASP A 1 80 ? 27.198 -13.042 -13.612 1.00 56.69 80 ASP A O 1
ATOM 636 N N . LEU A 1 81 ? 25.867 -11.381 -14.325 1.00 58.34 81 LEU A N 1
ATOM 637 C CA . LEU A 1 81 ? 25.215 -12.155 -15.385 1.00 58.34 81 LEU A CA 1
ATOM 638 C C . LEU A 1 81 ? 25.847 -11.836 -16.748 1.00 58.34 81 LEU A C 1
ATOM 640 O O . LEU A 1 81 ? 25.172 -11.627 -17.753 1.00 58.34 81 LEU A O 1
ATOM 644 N N . GLY A 1 82 ? 27.180 -11.832 -16.787 1.00 52.34 82 GLY A N 1
ATOM 645 C CA . GLY A 1 82 ? 27.950 -11.957 -18.015 1.00 52.34 82 GLY A CA 1
ATOM 646 C C . GLY A 1 82 ? 27.853 -13.376 -18.583 1.00 52.34 82 GLY A C 1
ATOM 647 O O . GLY A 1 82 ? 28.413 -14.309 -18.021 1.00 52.34 82 GLY A O 1
ATOM 648 N N . THR A 1 83 ? 27.147 -13.514 -19.710 1.00 48.75 83 THR A N 1
ATOM 649 C CA . THR A 1 83 ? 27.244 -14.589 -20.725 1.00 48.75 83 THR A CA 1
ATOM 650 C C . THR A 1 83 ? 27.617 -15.997 -20.235 1.00 48.75 83 THR A C 1
ATOM 652 O O . THR A 1 83 ? 28.788 -16.310 -20.042 1.00 48.75 83 THR A O 1
ATOM 655 N N . GLU A 1 84 ? 26.600 -16.858 -20.156 1.00 46.84 84 GLU A N 1
ATOM 656 C CA . GLU A 1 84 ? 26.631 -18.321 -20.314 1.00 46.84 84 GLU A CA 1
ATOM 657 C C . GLU A 1 84 ? 27.992 -19.033 -20.137 1.00 46.84 84 GLU A C 1
ATOM 659 O O . GLU A 1 84 ? 28.767 -19.211 -21.078 1.00 46.84 84 GLU A O 1
ATOM 664 N N . GLY A 1 85 ? 28.227 -19.586 -18.945 1.00 44.97 85 GLY A N 1
ATOM 665 C CA . GLY A 1 85 ? 29.028 -20.804 -18.806 1.00 44.97 85 GLY A CA 1
ATOM 666 C C . GLY A 1 85 ? 28.117 -22.026 -18.985 1.00 44.97 85 GLY A C 1
ATOM 667 O O . GLY A 1 85 ? 27.045 -22.054 -18.375 1.00 44.97 85 GLY A O 1
ATOM 668 N N . PRO A 1 86 ? 28.477 -23.043 -19.795 1.00 47.00 86 PRO A N 1
ATOM 669 C CA . PRO A 1 86 ? 27.573 -24.145 -20.089 1.00 47.00 86 PRO A CA 1
ATOM 670 C C . PRO A 1 86 ? 27.269 -24.931 -18.813 1.00 47.00 86 PRO A C 1
ATOM 672 O O . PRO A 1 86 ? 28.169 -25.407 -18.119 1.00 47.00 86 PRO A O 1
ATOM 675 N N . CYS A 1 87 ? 25.977 -25.082 -18.527 1.00 40.84 87 CYS A N 1
ATOM 676 C CA . CYS A 1 87 ? 25.467 -25.931 -17.460 1.00 40.84 87 CYS A CA 1
ATOM 677 C C . CYS A 1 87 ? 25.982 -27.366 -17.687 1.00 40.84 87 CYS A C 1
ATOM 679 O O . CYS A 1 87 ? 25.538 -28.061 -18.604 1.00 40.84 87 CYS A O 1
ATOM 681 N N . HIS A 1 88 ? 26.967 -27.800 -16.894 1.00 47.31 88 HIS A N 1
ATOM 682 C CA . HIS A 1 88 ? 27.548 -29.134 -17.007 1.00 47.31 88 HIS A CA 1
ATOM 683 C C . HIS A 1 88 ? 26.492 -30.162 -16.585 1.00 47.31 88 HIS A C 1
ATOM 685 O O . HIS A 1 88 ? 26.166 -30.294 -15.406 1.00 47.31 88 HIS A O 1
ATOM 691 N N . ARG A 1 89 ? 25.937 -30.895 -17.555 1.00 47.66 89 ARG A N 1
ATOM 692 C CA . ARG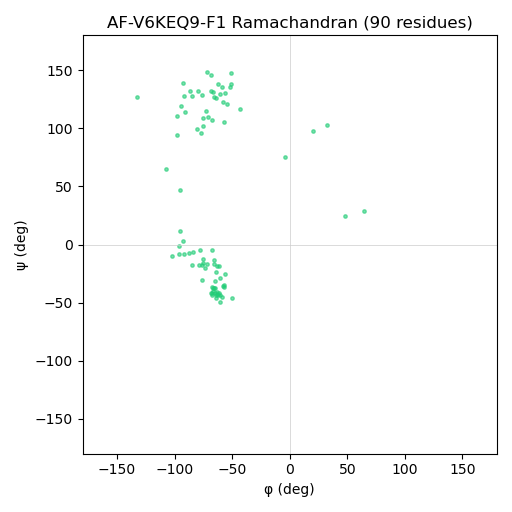 A 1 89 ? 25.064 -32.040 -17.274 1.00 47.66 89 ARG A C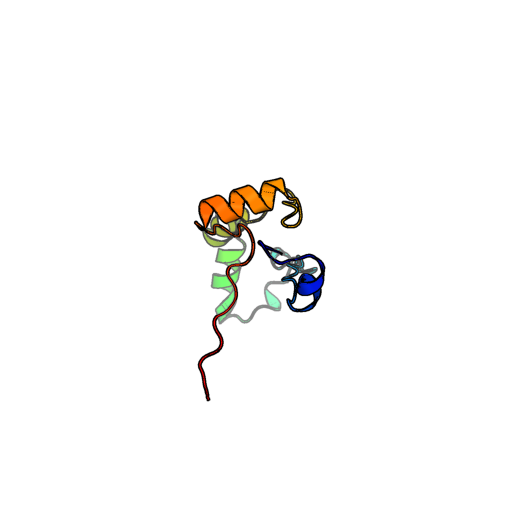A 1
ATOM 693 C C . ARG A 1 89 ? 25.924 -33.151 -16.640 1.00 47.66 89 ARG A C 1
ATOM 695 O O . ARG A 1 89 ? 27.018 -33.403 -17.158 1.00 47.66 89 ARG A O 1
ATOM 702 N N . PRO A 1 90 ? 25.505 -33.781 -15.528 1.00 42.44 90 PRO A N 1
ATOM 703 C CA . PRO A 1 90 ? 26.220 -34.933 -14.986 1.00 42.44 90 PRO A CA 1
ATOM 704 C C . PRO A 1 90 ? 26.069 -36.138 -15.936 1.00 42.44 90 PRO A C 1
ATOM 706 O O . PRO A 1 90 ? 25.029 -36.244 -16.593 1.00 42.44 90 PRO A O 1
ATOM 709 N N . PRO A 1 91 ? 27.092 -37.004 -16.062 1.00 55.16 91 PRO A N 1
ATOM 710 C CA . PRO A 1 91 ? 26.992 -38.216 -16.871 1.00 55.16 91 PRO A CA 1
ATOM 711 C C . PRO A 1 91 ? 26.078 -39.253 -16.198 1.00 55.16 91 PRO A C 1
ATOM 713 O O . PRO A 1 91 ? 26.014 -39.294 -14.967 1.00 55.16 91 PRO A O 1
ATOM 716 N N . ASP A 1 92 ? 25.391 -40.042 -17.033 1.00 65.56 92 ASP A N 1
ATOM 717 C CA . ASP A 1 92 ? 24.473 -41.137 -16.662 1.00 65.56 92 ASP A CA 1
ATOM 718 C C . ASP A 1 92 ? 25.128 -42.241 -15.811 1.00 65.56 92 ASP A C 1
ATOM 720 O O . ASP A 1 92 ? 26.305 -42.592 -16.078 1.00 65.56 92 ASP A O 1
#

Sequence (92 aa):
MIGLPADERDRVSRMVYQRPDVDLTTVPVETIPEELRELVAAWRDPNSFSNRAYAVTDPAQIDFDEPEVQADLESVLGLDLGTEGPCHRPPD

Foldseek 3Di:
DALDDPVCVVVDDDDDDDDPPDDLLPDDLVVDDPVCSVVSVLVNPCPRPNVVVVVVVCDPPDPCPDPVVSVVVCVVVVNDSPDDDDDDDDDD